Protein AF-A0A7K4JV33-F1 (afdb_monomer_lite)

Secondary structure (DSSP, 8-state):
--HHHHHHHHHHHHHHHHHTSSHHHHHHTTHHHHS---THHHHHHHHHHHHS--EEE-SS-HHHHHHHHHHHH--TTSS-TTS----GGGG-SEEE----TTGGGTT--

InterPro domains:
  IPR008380 HAD-superfamily hydrolase, subfamily IG, 5'-nucleotidase [PF05761] (1-108)
  IPR008380 HAD-superfamily hydrolase, subfamily IG, 5'-nucleotidase [PTHR12103] (2-107)
  IPR023214 HAD superfamily [G3DSA:3.40.50.1000] (2-109)
  IPR036412 HAD-like superfamily [SSF56784] (1-109)

Organism: Geococcyx californianus (NCBI:txid8947)

Radius of gyration: 17.74 Å; chains: 1; bounding box: 40×38×49 Å

Structure (mmCIF, N/CA/C/O backbone):
data_AF-A0A7K4JV33-F1
#
_entry.id   AF-A0A7K4JV33-F1
#
loop_
_atom_site.group_PDB
_atom_site.id
_atom_site.type_symbol
_atom_site.label_atom_id
_atom_site.label_alt_id
_atom_site.label_comp_id
_atom_site.label_asym_id
_atom_site.label_entity_id
_atom_site.label_seq_id
_atom_site.pdbx_PDB_ins_code
_atom_site.Cartn_x
_atom_site.Cartn_y
_atom_site.Cartn_z
_atom_site.occupancy
_atom_site.B_iso_or_equiv
_atom_site.auth_seq_id
_atom_site.auth_comp_id
_atom_site.auth_asym_id
_atom_site.auth_atom_id
_atom_site.pdbx_PDB_model_num
ATOM 1 N N . MET A 1 1 ? 19.535 3.420 -33.104 1.00 80.19 1 MET A N 1
ATOM 2 C CA . MET A 1 1 ? 18.486 3.465 -32.064 1.00 80.19 1 MET A CA 1
ATOM 3 C C . MET A 1 1 ? 17.157 3.167 -32.740 1.00 80.19 1 MET A C 1
ATOM 5 O O . MET A 1 1 ? 16.842 3.844 -33.710 1.00 80.19 1 MET A O 1
ATOM 9 N N . SER A 1 2 ? 16.447 2.110 -32.339 1.00 97.12 2 SER A N 1
ATOM 10 C CA . SER A 1 2 ? 15.127 1.779 -32.900 1.00 97.12 2 SER A CA 1
ATOM 11 C C . SER A 1 2 ? 14.027 2.317 -31.983 1.00 97.12 2 SER A C 1
ATOM 13 O O . SER A 1 2 ? 14.274 2.544 -30.800 1.00 97.12 2 SER A O 1
ATOM 15 N N . PHE A 1 3 ? 12.797 2.473 -32.480 1.00 97.88 3 PHE A N 1
ATOM 16 C CA . PHE A 1 3 ? 11.671 2.845 -31.612 1.00 97.88 3 PHE A CA 1
ATOM 17 C C . PHE A 1 3 ? 11.458 1.842 -30.472 1.00 97.88 3 PHE A C 1
ATOM 19 O O . PHE A 1 3 ? 11.110 2.235 -29.363 1.00 97.88 3 PHE A O 1
ATOM 26 N N . ARG A 1 4 ? 11.733 0.553 -30.719 1.00 97.75 4 ARG A N 1
ATOM 27 C CA . ARG A 1 4 ? 11.665 -0.489 -29.692 1.00 97.75 4 ARG A CA 1
ATOM 28 C C . ARG A 1 4 ? 12.715 -0.290 -28.599 1.00 97.75 4 ARG A C 1
ATOM 30 O O . ARG A 1 4 ? 12.374 -0.432 -27.433 1.00 97.75 4 ARG A O 1
ATOM 37 N N . SER A 1 5 ? 13.962 0.027 -28.961 1.00 97.69 5 SER A N 1
ATOM 38 C CA . SER A 1 5 ? 15.008 0.266 -27.956 1.00 97.69 5 SER A CA 1
ATOM 39 C C . SER A 1 5 ? 14.714 1.535 -27.160 1.00 97.69 5 SER A C 1
ATOM 41 O O . SER A 1 5 ? 14.752 1.497 -25.944 1.00 97.69 5 SER A O 1
ATOM 43 N N . MET A 1 6 ? 14.291 2.612 -27.829 1.00 98.19 6 MET A N 1
ATOM 44 C CA . MET A 1 6 ? 13.917 3.861 -27.160 1.00 98.19 6 MET A CA 1
ATOM 45 C C . MET A 1 6 ? 12.758 3.669 -26.168 1.00 98.19 6 MET A C 1
ATOM 47 O O . MET A 1 6 ? 12.792 4.205 -25.066 1.00 98.19 6 MET A O 1
ATOM 51 N N . PHE A 1 7 ? 11.735 2.889 -26.534 1.00 98.25 7 PHE A N 1
ATOM 52 C CA . PHE A 1 7 ? 10.655 2.531 -25.612 1.00 98.25 7 PHE A CA 1
ATOM 53 C C . PHE A 1 7 ? 11.177 1.778 -24.382 1.00 98.25 7 PHE A C 1
ATOM 55 O O . PHE A 1 7 ? 10.760 2.071 -23.262 1.00 98.25 7 PHE A O 1
ATOM 62 N N . GLN A 1 8 ? 12.079 0.816 -24.594 1.00 98.12 8 GLN A N 1
ATOM 63 C CA . GLN A 1 8 ? 12.646 0.023 -23.511 1.00 98.12 8 GLN A CA 1
ATOM 64 C C . GLN A 1 8 ? 13.470 0.897 -22.557 1.00 98.12 8 GLN A C 1
ATOM 66 O O . GLN A 1 8 ? 13.255 0.816 -21.352 1.00 98.12 8 GLN A O 1
ATOM 71 N N . ASP A 1 9 ? 14.299 1.798 -23.091 1.00 98.1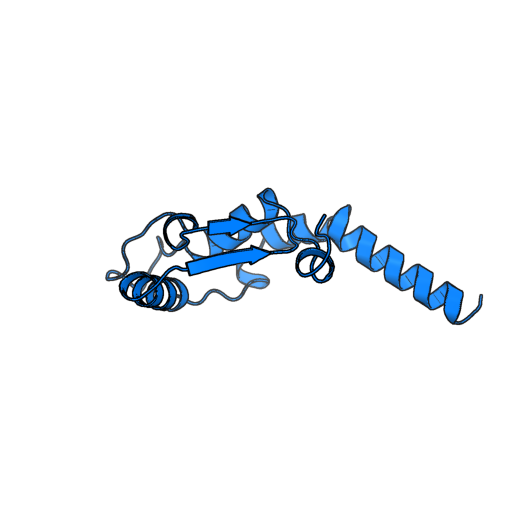9 9 ASP A N 1
ATOM 72 C CA . ASP A 1 9 ? 15.110 2.729 -22.299 1.00 98.19 9 ASP A CA 1
ATOM 73 C C . ASP A 1 9 ? 14.228 3.609 -21.393 1.00 98.19 9 ASP A C 1
ATOM 75 O O . ASP A 1 9 ? 14.496 3.769 -20.202 1.00 98.19 9 ASP A O 1
ATOM 79 N N . VAL A 1 10 ? 13.127 4.149 -21.932 1.00 97.94 10 VAL A N 1
ATOM 80 C CA . VAL A 1 10 ? 12.180 4.975 -21.160 1.00 97.94 10 VAL A CA 1
ATOM 81 C C . VAL A 1 10 ? 11.472 4.153 -20.084 1.00 97.94 10 VAL A C 1
ATOM 83 O O . VAL A 1 10 ? 11.299 4.625 -18.960 1.00 97.94 10 VAL A O 1
ATOM 86 N N . ARG A 1 11 ? 11.060 2.924 -20.410 1.00 97.88 11 ARG A N 1
ATOM 87 C CA . ARG A 1 11 ? 10.378 2.043 -19.458 1.00 97.88 11 ARG A CA 1
ATOM 88 C C . ARG A 1 11 ? 11.291 1.655 -18.299 1.00 97.88 11 ARG A C 1
ATOM 90 O O . ARG A 1 11 ? 10.883 1.779 -17.150 1.00 97.88 11 ARG A O 1
ATOM 97 N N . GLU A 1 12 ? 12.523 1.255 -18.594 1.00 96.94 12 GLU A N 1
ATOM 98 C CA . GLU A 1 12 ? 13.512 0.890 -17.578 1.00 96.94 12 GLU A CA 1
ATOM 99 C C . GLU A 1 12 ? 13.886 2.082 -16.696 1.00 96.94 12 GLU A C 1
ATOM 101 O O . GLU A 1 12 ? 13.988 1.935 -15.478 1.00 96.94 12 GLU A O 1
ATOM 106 N N . ALA A 1 13 ? 14.010 3.281 -17.274 1.00 96.94 13 ALA A N 1
ATOM 107 C CA . ALA A 1 13 ? 14.216 4.498 -16.496 1.00 96.94 13 ALA A CA 1
ATOM 108 C C . ALA A 1 13 ? 13.047 4.761 -15.530 1.00 96.94 13 ALA A C 1
ATOM 110 O O . ALA A 1 13 ? 13.268 5.120 -14.372 1.00 96.94 13 ALA A O 1
ATOM 111 N N . MET A 1 14 ? 11.806 4.549 -15.976 1.00 96.12 14 MET A N 1
ATOM 112 C CA . MET A 1 14 ? 10.617 4.736 -15.143 1.00 96.12 14 MET A CA 1
ATOM 113 C C . MET A 1 14 ? 10.552 3.736 -13.985 1.00 96.12 14 MET A C 1
ATOM 115 O O . MET A 1 14 ? 10.281 4.128 -12.843 1.00 96.12 14 MET A O 1
ATOM 119 N N . ASP A 1 15 ? 10.831 2.466 -14.284 1.00 94.25 15 ASP A N 1
ATOM 120 C CA . ASP A 1 15 ? 10.897 1.388 -13.301 1.00 94.25 15 ASP A CA 1
ATOM 121 C C . ASP A 1 15 ? 12.000 1.683 -12.275 1.00 94.25 15 ASP A C 1
ATOM 123 O O . ASP A 1 15 ? 11.762 1.618 -11.068 1.00 94.25 15 ASP A O 1
ATOM 127 N N . HIS A 1 16 ? 13.179 2.116 -12.732 1.00 95.19 16 HIS A N 1
ATOM 128 C CA . HIS A 1 16 ? 14.283 2.491 -11.854 1.00 95.19 16 HIS A CA 1
ATOM 129 C C . HIS A 1 16 ? 13.897 3.629 -10.905 1.00 95.19 16 HIS A C 1
ATOM 131 O O . HIS A 1 16 ? 14.091 3.508 -9.697 1.00 95.19 16 HIS A O 1
ATOM 137 N N . VAL A 1 17 ? 13.292 4.706 -11.414 1.00 95.56 17 VAL A N 1
ATOM 138 C CA . VAL A 1 17 ? 12.878 5.859 -10.597 1.00 95.56 17 VAL A CA 1
ATOM 139 C C . VAL A 1 17 ? 11.873 5.462 -9.505 1.00 95.56 17 VAL A C 1
ATOM 141 O O . VAL A 1 17 ? 11.950 5.996 -8.398 1.00 95.56 17 VAL A O 1
ATOM 144 N N . HIS A 1 18 ? 10.969 4.516 -9.782 1.00 93.06 18 HIS A N 1
ATOM 145 C CA . HIS A 1 18 ? 9.962 4.039 -8.826 1.00 93.06 18 HIS A CA 1
ATOM 146 C C . HIS A 1 18 ? 10.481 3.012 -7.811 1.00 93.06 18 HIS A C 1
ATOM 148 O O . HIS A 1 18 ? 9.999 2.982 -6.674 1.00 93.06 18 HIS A O 1
ATOM 154 N N . LEU A 1 19 ? 11.398 2.136 -8.230 1.00 87.94 19 LEU A N 1
ATOM 155 C CA . LEU A 1 19 ? 11.836 0.981 -7.441 1.00 87.94 19 LEU A CA 1
ATOM 156 C C . LEU A 1 19 ? 13.133 1.234 -6.671 1.00 87.94 19 LEU A C 1
ATOM 158 O O . LEU A 1 19 ? 13.298 0.704 -5.576 1.00 87.94 19 LEU A O 1
ATOM 162 N N . SER A 1 20 ? 14.055 2.008 -7.238 1.00 84.31 20 SER A N 1
ATOM 163 C CA . SER A 1 20 ? 15.413 2.182 -6.698 1.00 84.31 20 SER A CA 1
ATOM 164 C C . SER A 1 20 ? 15.889 3.635 -6.667 1.00 84.31 20 SER A C 1
ATOM 166 O O . SER A 1 20 ? 16.898 3.930 -6.035 1.00 84.31 20 SER A O 1
ATOM 168 N N . GLY A 1 21 ? 15.190 4.537 -7.356 1.00 83.56 21 GLY A N 1
ATOM 169 C CA . GLY A 1 21 ? 15.461 5.968 -7.353 1.00 83.56 21 GLY A CA 1
ATOM 170 C C . GLY A 1 21 ? 14.812 6.703 -6.178 1.00 83.56 21 GLY A C 1
ATOM 171 O O . GLY A 1 21 ? 14.247 6.113 -5.261 1.00 83.56 21 GLY A O 1
ATOM 172 N N . CYS A 1 22 ? 14.860 8.034 -6.229 1.00 91.50 22 CYS A N 1
ATOM 173 C CA . CYS A 1 22 ? 14.429 8.907 -5.131 1.00 91.50 22 CYS A CA 1
ATOM 174 C C . CYS A 1 22 ? 12.944 9.308 -5.170 1.00 91.50 22 CYS A C 1
ATOM 176 O O . CYS A 1 22 ? 12.534 10.173 -4.399 1.00 91.50 22 CYS A O 1
ATOM 178 N N . LEU A 1 23 ? 12.122 8.747 -6.069 1.00 95.31 23 LEU A N 1
ATOM 179 C CA . LEU A 1 23 ? 10.739 9.214 -6.225 1.00 95.31 23 LEU A CA 1
ATOM 180 C C . LEU A 1 23 ? 9.934 9.036 -4.938 1.00 95.31 23 LEU A C 1
ATOM 182 O O . LEU A 1 23 ? 9.363 10.003 -4.443 1.00 95.31 23 LEU A O 1
ATOM 186 N N . LYS A 1 24 ? 9.921 7.817 -4.384 1.00 95.00 24 LYS A N 1
ATOM 187 C CA . LYS A 1 24 ? 9.184 7.522 -3.150 1.00 95.00 24 LYS A CA 1
ATOM 188 C C . LYS A 1 24 ? 9.670 8.399 -2.001 1.00 95.00 24 LYS A C 1
ATOM 190 O O . LYS A 1 24 ? 8.846 9.012 -1.339 1.00 95.00 24 LYS A O 1
ATOM 195 N N . GLU A 1 25 ? 10.984 8.512 -1.822 1.00 94.56 25 GLU A N 1
ATOM 196 C CA . GLU A 1 25 ? 11.609 9.373 -0.812 1.00 94.56 25 GLU A CA 1
ATOM 197 C C . GLU A 1 25 ? 11.119 10.824 -0.927 1.00 94.56 25 GLU A C 1
ATOM 199 O O . GLU A 1 25 ? 10.518 11.346 0.009 1.00 94.56 25 GLU A O 1
ATOM 204 N N . LYS A 1 26 ? 11.243 11.436 -2.111 1.00 97.12 26 LYS A N 1
ATOM 205 C CA . LYS A 1 26 ? 10.806 12.820 -2.354 1.00 97.12 26 LYS A CA 1
ATOM 206 C C . LYS A 1 26 ? 9.304 13.025 -2.208 1.00 97.12 26 LYS A C 1
ATOM 208 O O . LYS A 1 26 ? 8.866 14.118 -1.853 1.00 97.12 26 LYS A O 1
ATOM 213 N N . THR A 1 27 ? 8.499 12.006 -2.507 1.00 97.56 27 THR A N 1
ATOM 214 C CA . THR A 1 27 ? 7.060 12.051 -2.238 1.00 97.56 27 THR A CA 1
ATOM 215 C C . THR A 1 27 ? 6.791 12.074 -0.736 1.00 97.56 27 THR A C 1
ATOM 217 O O . THR A 1 27 ? 5.991 12.891 -0.285 1.00 97.56 27 THR A O 1
ATOM 220 N N . LEU A 1 28 ? 7.465 11.216 0.037 1.00 96.50 28 LEU A N 1
ATOM 221 C CA . LEU A 1 28 ? 7.291 11.136 1.488 1.00 96.50 28 LEU A CA 1
ATOM 222 C C . LEU A 1 28 ? 7.794 12.398 2.215 1.00 96.50 28 LEU A C 1
ATOM 224 O O . LEU A 1 28 ? 7.220 12.767 3.235 1.00 96.50 28 LEU A O 1
ATOM 228 N N . GLU A 1 29 ? 8.795 13.098 1.671 1.00 97.56 29 GLU A N 1
ATOM 229 C CA . GLU A 1 29 ? 9.285 14.388 2.192 1.00 97.56 29 GLU A CA 1
ATOM 230 C C . GLU A 1 29 ? 8.240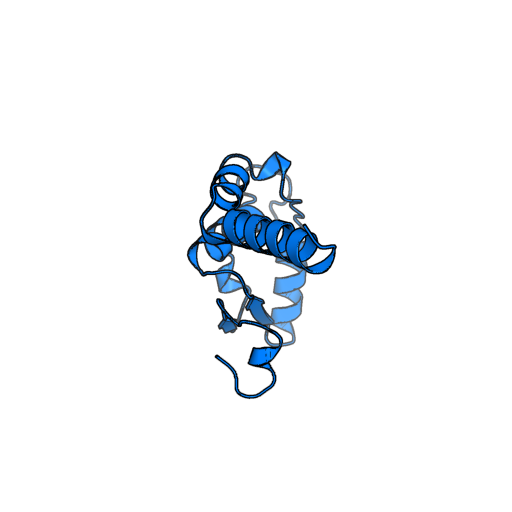 15.518 2.132 1.00 97.56 29 GLU A C 1
ATOM 232 O O . GLU A 1 29 ? 8.332 16.480 2.894 1.00 97.56 29 GLU A O 1
ATOM 237 N N . ASN A 1 30 ? 7.258 15.448 1.224 1.00 96.81 30 ASN A N 1
ATOM 238 C CA . ASN A 1 30 ? 6.235 16.486 1.077 1.00 96.81 30 ASN A CA 1
ATOM 239 C C . ASN A 1 30 ? 4.887 15.905 0.633 1.00 96.81 30 ASN A C 1
ATOM 241 O O . ASN A 1 30 ? 4.403 16.136 -0.478 1.00 96.81 30 ASN A O 1
ATOM 245 N N . LEU A 1 31 ? 4.280 15.132 1.528 1.00 96.62 31 LEU A N 1
ATOM 246 C CA . LEU A 1 31 ? 3.028 14.429 1.263 1.00 96.62 31 LEU A CA 1
ATOM 247 C C . LEU A 1 31 ? 1.862 15.371 0.961 1.00 96.62 31 LEU A C 1
ATOM 249 O O . LEU A 1 31 ? 1.085 15.078 0.064 1.00 96.62 31 LEU A O 1
ATOM 253 N N . GLU A 1 32 ? 1.774 16.522 1.628 1.00 95.44 32 GLU A N 1
ATOM 254 C CA . GLU A 1 32 ? 0.716 17.514 1.384 1.00 95.44 32 GLU A CA 1
ATOM 255 C C . GLU A 1 32 ? 0.712 18.033 -0.056 1.00 95.44 32 GLU A C 1
ATOM 257 O O . GLU A 1 32 ? -0.345 18.215 -0.659 1.00 95.44 32 GLU A O 1
ATOM 262 N N . LYS A 1 33 ? 1.895 18.212 -0.648 1.00 97.62 33 LYS A N 1
ATOM 263 C CA . LYS A 1 33 ? 2.016 18.647 -2.039 1.00 97.62 33 LYS A CA 1
ATOM 264 C C . LYS A 1 33 ? 1.602 17.566 -3.041 1.00 97.62 33 LYS A C 1
ATOM 266 O O . LYS A 1 33 ? 1.150 17.903 -4.134 1.00 97.62 33 LYS A O 1
ATOM 271 N N . TYR A 1 34 ? 1.822 16.290 -2.721 1.00 98.06 34 TYR A N 1
ATOM 272 C CA . TYR A 1 34 ? 1.757 15.198 -3.701 1.00 98.06 34 TYR A CA 1
ATOM 273 C C . TYR A 1 34 ? 0.604 14.211 -3.493 1.00 98.06 34 TYR A C 1
ATOM 275 O O . TYR A 1 34 ? 0.276 13.468 -4.417 1.00 98.06 34 TYR A O 1
ATOM 283 N N . VAL A 1 35 ? -0.011 14.179 -2.311 1.00 97.44 35 VAL A N 1
ATOM 284 C CA . VAL A 1 35 ? -1.025 13.192 -1.932 1.00 97.44 35 VAL A CA 1
ATOM 285 C C . VAL A 1 35 ? -2.284 13.908 -1.470 1.00 97.44 35 VAL A C 1
ATOM 287 O O . VAL A 1 35 ? -2.295 14.615 -0.468 1.00 97.44 35 VAL A O 1
ATOM 290 N N . VAL A 1 36 ? -3.381 13.682 -2.192 1.00 96.06 36 VAL A N 1
ATOM 291 C CA . VAL A 1 36 ? -4.698 14.180 -1.788 1.00 96.06 36 VAL A CA 1
ATOM 292 C C . VAL A 1 36 ? -5.135 13.468 -0.514 1.00 96.06 36 VAL A C 1
ATOM 294 O O . VAL A 1 36 ? -5.167 12.238 -0.457 1.00 96.06 36 VAL A O 1
ATOM 297 N N . LYS A 1 37 ? -5.521 14.253 0.489 1.00 93.56 37 LYS A N 1
ATOM 298 C CA . LYS A 1 37 ? -6.008 13.765 1.775 1.00 93.56 37 LYS A CA 1
ATOM 299 C C . LYS A 1 37 ? -7.476 14.124 1.948 1.00 93.56 37 LYS A C 1
ATOM 301 O O . LYS A 1 37 ? -7.843 15.292 1.871 1.00 93.56 37 LYS A O 1
ATOM 306 N N . ASP A 1 38 ? -8.308 13.111 2.172 1.00 91.56 38 ASP A N 1
ATOM 307 C CA . ASP A 1 38 ? -9.756 13.271 2.305 1.00 91.56 38 ASP A CA 1
ATOM 308 C C . ASP A 1 38 ? -10.237 12.723 3.663 1.00 91.56 38 ASP A C 1
ATOM 310 O O . ASP A 1 38 ? -10.162 11.509 3.892 1.00 91.56 38 ASP A O 1
ATOM 314 N N . PRO A 1 39 ? -10.771 13.577 4.559 1.00 88.62 39 PRO A N 1
ATOM 315 C CA . PRO A 1 39 ? -11.251 13.162 5.880 1.00 88.62 39 PRO A CA 1
ATOM 316 C C . PRO A 1 39 ? -12.449 12.206 5.839 1.00 88.62 39 PRO A C 1
ATOM 318 O O . PRO A 1 39 ? -12.800 11.605 6.853 1.00 88.62 39 PRO A O 1
ATOM 321 N N . ARG A 1 40 ? -13.086 12.014 4.678 1.00 90.50 40 ARG A N 1
ATOM 322 C CA . ARG A 1 40 ? -14.221 11.095 4.517 1.00 90.50 40 ARG A CA 1
ATOM 323 C C . ARG A 1 40 ? -13.790 9.636 4.351 1.00 90.50 40 ARG A C 1
ATOM 325 O O . ARG A 1 40 ? -14.623 8.746 4.525 1.00 90.50 40 ARG A O 1
ATOM 332 N N . VAL A 1 41 ? -12.515 9.363 4.050 1.00 92.88 41 VAL A N 1
ATOM 333 C CA . VAL A 1 41 ? -12.000 7.993 3.850 1.00 92.88 41 VAL A CA 1
ATOM 334 C C . VAL A 1 41 ? -12.142 7.127 5.113 1.00 92.88 41 VAL A C 1
ATOM 336 O O . VAL A 1 41 ? -12.732 6.046 5.012 1.00 92.88 41 VAL A O 1
ATOM 339 N N . PRO A 1 42 ? -11.711 7.572 6.313 1.00 91.44 42 PRO A N 1
ATOM 340 C CA . PRO A 1 42 ? -11.946 6.827 7.551 1.00 91.44 42 PRO A CA 1
ATOM 341 C C . PRO A 1 42 ? -13.426 6.533 7.824 1.00 91.44 42 PRO A C 1
ATOM 343 O O . PRO A 1 42 ? -13.771 5.426 8.246 1.00 91.44 42 PRO A O 1
ATOM 346 N N . LEU A 1 43 ? -14.314 7.499 7.564 1.00 90.44 43 LEU A N 1
ATOM 347 C CA . LEU A 1 43 ? -15.755 7.343 7.772 1.00 90.44 43 LEU A CA 1
ATOM 348 C C . LEU A 1 43 ? -16.336 6.258 6.858 1.00 90.44 43 LEU A C 1
ATOM 350 O O . LEU A 1 43 ? -17.065 5.383 7.327 1.00 90.44 43 LEU A O 1
ATOM 354 N N . LEU A 1 44 ? -15.984 6.285 5.570 1.00 93.88 44 LEU A N 1
ATOM 355 C CA . LEU A 1 44 ? -16.430 5.284 4.604 1.00 93.88 44 LEU A CA 1
ATOM 356 C C . LEU A 1 44 ? -15.986 3.874 5.013 1.00 93.88 44 LEU A C 1
ATOM 358 O O . LEU A 1 44 ? -16.814 2.969 5.088 1.00 93.88 44 LEU A O 1
ATOM 362 N N . LEU A 1 45 ? -14.701 3.694 5.329 1.00 95.44 45 LEU A N 1
ATOM 363 C CA . LEU A 1 45 ? -14.160 2.383 5.699 1.00 95.44 45 LEU A CA 1
ATOM 364 C C . LEU A 1 45 ? -14.750 1.860 7.012 1.00 95.44 45 LEU A C 1
ATOM 366 O O . LEU A 1 45 ? -14.994 0.663 7.139 1.00 95.44 45 LEU A O 1
ATOM 370 N N . SER A 1 46 ? -15.035 2.752 7.967 1.00 92.81 46 SER A N 1
ATOM 371 C CA . SER A 1 46 ? -15.713 2.382 9.216 1.00 92.81 46 SER A CA 1
ATOM 372 C C . SER A 1 46 ? -17.104 1.813 8.945 1.00 92.81 46 SER A C 1
ATOM 374 O O . SER A 1 46 ? -17.409 0.723 9.417 1.00 92.81 46 SER A O 1
ATOM 376 N N . ARG A 1 47 ? -17.900 2.491 8.109 1.00 94.50 47 ARG A N 1
ATOM 377 C CA . ARG A 1 47 ? -19.241 2.029 7.718 1.00 94.50 47 ARG A CA 1
ATOM 378 C C . ARG A 1 47 ? -19.212 0.724 6.928 1.00 94.50 47 ARG A C 1
ATOM 380 O O . ARG A 1 47 ? -20.058 -0.134 7.137 1.00 94.50 47 ARG A O 1
ATOM 387 N N . MET A 1 48 ? -18.233 0.541 6.041 1.00 97.62 48 MET A N 1
ATOM 388 C CA . MET A 1 48 ? -18.067 -0.734 5.330 1.00 97.62 48 MET A CA 1
ATOM 389 C C . MET A 1 48 ? -17.795 -1.888 6.303 1.00 97.62 48 MET A C 1
ATOM 391 O O . MET A 1 48 ? -18.337 -2.977 6.121 1.00 97.62 48 MET A O 1
ATOM 395 N N . LYS A 1 49 ? -17.003 -1.637 7.352 1.00 95.50 49 LYS A N 1
ATOM 396 C CA . LYS A 1 49 ? -16.646 -2.631 8.371 1.00 95.50 49 LYS A CA 1
ATOM 397 C C . LYS A 1 49 ? -17.798 -2.988 9.322 1.00 95.50 49 LYS A C 1
ATOM 399 O O . LYS A 1 49 ? -17.807 -4.077 9.885 1.00 95.50 49 LYS A O 1
ATOM 404 N N . GLU A 1 50 ? -18.785 -2.107 9.485 1.00 96.25 50 GLU A N 1
ATOM 405 C CA . GLU A 1 50 ? -20.005 -2.398 10.259 1.00 96.25 50 GLU A CA 1
ATOM 406 C C . GLU A 1 50 ? -20.873 -3.481 9.602 1.00 96.25 50 GLU A C 1
ATOM 408 O O . GLU A 1 50 ? -21.555 -4.230 10.298 1.00 96.25 50 GLU A O 1
ATOM 413 N N . VAL A 1 51 ? -20.845 -3.579 8.268 1.00 97.94 51 VAL A N 1
ATOM 414 C CA . VAL A 1 51 ? -21.728 -4.471 7.494 1.00 97.94 51 VAL A CA 1
ATOM 415 C C . VAL A 1 51 ? -20.990 -5.592 6.763 1.00 97.94 51 VAL A C 1
ATOM 417 O O . VAL A 1 51 ? -21.619 -6.457 6.155 1.00 97.94 51 VAL A O 1
ATOM 420 N N . GLY A 1 52 ? -19.660 -5.601 6.799 1.00 97.88 52 GLY A N 1
ATOM 421 C CA . GLY A 1 52 ? -18.850 -6.566 6.071 1.00 97.88 52 GLY A CA 1
ATOM 422 C C . GLY A 1 52 ? -17.373 -6.503 6.434 1.00 97.88 52 GLY A C 1
ATOM 423 O O . GLY A 1 52 ? -16.963 -5.787 7.340 1.00 97.88 52 GLY A O 1
ATOM 424 N N . LYS A 1 53 ? -16.565 -7.281 5.710 1.00 98.31 53 LYS A N 1
ATOM 425 C CA . LYS A 1 53 ? -15.106 -7.265 5.851 1.00 98.31 53 LYS A CA 1
ATOM 426 C C . LYS A 1 53 ? -14.483 -6.300 4.851 1.00 98.31 53 LYS A C 1
ATOM 428 O O . LYS A 1 53 ? -14.931 -6.211 3.708 1.00 98.31 53 LYS A O 1
ATOM 433 N N . VAL A 1 54 ? -13.412 -5.638 5.260 1.00 98.44 54 VAL A N 1
ATOM 434 C CA . VAL A 1 54 ? -12.651 -4.684 4.449 1.00 98.44 54 VAL A CA 1
ATOM 435 C C . VAL A 1 54 ? -11.228 -5.204 4.282 1.00 98.44 54 VAL A C 1
ATOM 437 O O . VAL A 1 54 ? -10.614 -5.652 5.246 1.00 98.44 54 VAL A O 1
ATOM 440 N N . PHE A 1 55 ? -10.667 -5.142 3.075 1.00 98.50 55 PHE A N 1
ATOM 441 C CA . PHE A 1 55 ? -9.280 -5.546 2.843 1.00 98.50 55 PHE A CA 1
ATOM 442 C C . PHE A 1 55 ? -8.520 -4.549 1.970 1.00 98.50 55 PHE A C 1
ATOM 444 O O . PHE A 1 55 ? -9.108 -3.828 1.165 1.00 98.50 55 PHE A O 1
ATOM 451 N N . LEU A 1 56 ? -7.198 -4.536 2.134 1.00 98.69 56 LEU A N 1
ATOM 452 C CA . LEU A 1 56 ? -6.256 -3.833 1.270 1.00 98.69 56 LEU A CA 1
ATOM 453 C C . LEU A 1 56 ? -5.388 -4.865 0.552 1.00 98.69 56 LEU A C 1
ATOM 455 O O . LEU A 1 56 ? -4.791 -5.718 1.197 1.00 98.69 56 LEU A O 1
ATOM 459 N N . ALA A 1 57 ? -5.300 -4.770 -0.771 1.00 98.38 57 ALA A N 1
ATOM 460 C CA . ALA A 1 57 ? -4.400 -5.572 -1.596 1.00 98.38 57 ALA A CA 1
ATOM 461 C C . ALA A 1 57 ? -3.644 -4.629 -2.542 1.00 98.38 57 ALA A C 1
ATOM 463 O O . ALA A 1 57 ? -4.229 -4.149 -3.517 1.00 98.38 57 ALA A O 1
ATOM 464 N N . THR A 1 58 ? -2.379 -4.312 -2.257 1.00 98.44 58 THR A N 1
ATOM 465 C CA . THR A 1 58 ? -1.581 -3.308 -2.992 1.00 98.44 58 THR A CA 1
ATOM 466 C C . THR A 1 58 ? -0.308 -3.901 -3.599 1.00 98.44 58 THR A C 1
ATOM 468 O O . THR A 1 58 ? 0.225 -4.881 -3.090 1.00 98.44 58 THR A O 1
ATOM 471 N N . ASN A 1 59 ? 0.155 -3.354 -4.730 1.00 97.69 59 ASN A N 1
ATOM 472 C CA . ASN A 1 59 ? 1.431 -3.747 -5.353 1.00 97.69 59 ASN A CA 1
ATOM 473 C C . ASN A 1 59 ? 2.632 -3.062 -4.683 1.00 97.69 59 ASN A C 1
ATOM 475 O O . ASN A 1 59 ? 3.764 -3.450 -4.943 1.00 97.69 59 ASN A O 1
ATOM 479 N N . SER A 1 60 ? 2.392 -2.016 -3.891 1.00 97.12 60 SER A N 1
ATOM 480 C CA . SER A 1 60 ? 3.433 -1.321 -3.140 1.00 97.12 60 SER A CA 1
ATOM 481 C C . SER A 1 60 ? 3.963 -2.187 -2.000 1.00 97.12 60 SER A C 1
ATOM 483 O O . SER A 1 60 ? 3.214 -2.987 -1.436 1.00 97.12 60 SER A O 1
ATOM 485 N N . ASP A 1 61 ? 5.220 -1.953 -1.631 1.00 96.56 61 ASP A N 1
ATOM 486 C CA . ASP A 1 61 ? 5.841 -2.535 -0.445 1.00 96.56 61 ASP A CA 1
ATOM 487 C C . ASP A 1 61 ? 5.226 -1.990 0.852 1.00 96.56 61 ASP A C 1
ATOM 489 O O . ASP A 1 61 ? 4.520 -0.970 0.868 1.00 96.56 61 ASP A O 1
ATOM 493 N N . TYR A 1 62 ? 5.505 -2.675 1.960 1.00 97.75 62 TYR A N 1
ATOM 494 C CA . TYR A 1 62 ? 4.965 -2.316 3.269 1.00 97.75 62 TYR A CA 1
ATOM 495 C C . TYR A 1 62 ? 5.400 -0.936 3.761 1.00 97.75 62 TYR A C 1
ATOM 497 O O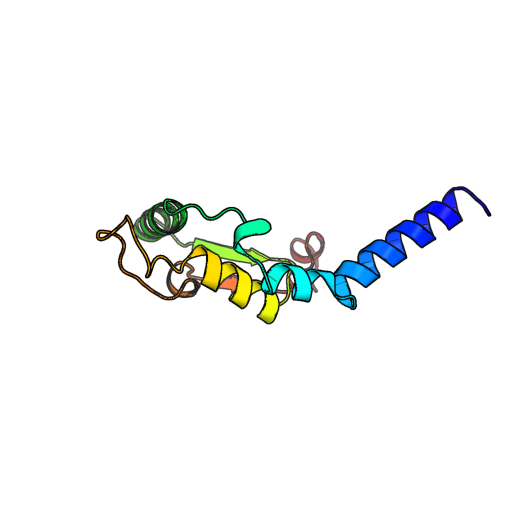 . TYR A 1 62 ? 4.556 -0.187 4.244 1.00 97.75 62 TYR A O 1
ATOM 505 N N . SER A 1 63 ? 6.681 -0.587 3.643 1.00 96.94 63 SER A N 1
ATOM 506 C CA . SER A 1 63 ? 7.223 0.658 4.199 1.00 96.94 63 SER A CA 1
ATOM 507 C C . SER A 1 63 ? 6.589 1.883 3.546 1.00 96.94 63 SER A C 1
ATOM 509 O O . SER A 1 63 ? 6.152 2.806 4.233 1.00 96.94 63 SER A O 1
ATOM 511 N N . TYR A 1 64 ? 6.472 1.870 2.217 1.00 97.25 64 TYR A N 1
ATOM 512 C CA . TYR A 1 64 ? 5.802 2.937 1.484 1.00 97.25 64 TYR A CA 1
ATOM 513 C C . TYR A 1 64 ? 4.297 2.964 1.771 1.00 97.25 64 TYR A C 1
ATOM 515 O O . TYR A 1 64 ? 3.729 4.033 1.995 1.00 97.25 64 TYR A O 1
ATOM 523 N N . THR A 1 65 ? 3.654 1.791 1.821 1.00 98.38 65 THR A N 1
ATOM 524 C CA . THR A 1 65 ? 2.228 1.683 2.165 1.00 98.38 65 THR A CA 1
ATOM 525 C C . THR A 1 65 ? 1.952 2.255 3.552 1.00 98.38 65 THR A C 1
ATOM 527 O O . THR A 1 65 ? 1.007 3.021 3.714 1.00 98.38 65 THR A O 1
ATOM 530 N N . ASP A 1 66 ? 2.777 1.936 4.546 1.00 98.25 66 ASP A N 1
ATOM 531 C CA . ASP A 1 66 ? 2.599 2.415 5.912 1.00 98.25 66 ASP A CA 1
ATOM 532 C C . ASP A 1 66 ? 2.756 3.932 6.018 1.00 98.25 66 ASP A C 1
ATOM 534 O O . ASP A 1 66 ? 1.933 4.583 6.659 1.00 98.25 66 ASP A O 1
ATOM 538 N N . ALA A 1 67 ? 3.756 4.509 5.350 1.00 97.56 67 ALA A N 1
ATOM 539 C CA . ALA A 1 67 ? 3.968 5.953 5.347 1.00 97.56 67 ALA A CA 1
ATOM 540 C C . ALA A 1 67 ? 2.783 6.703 4.709 1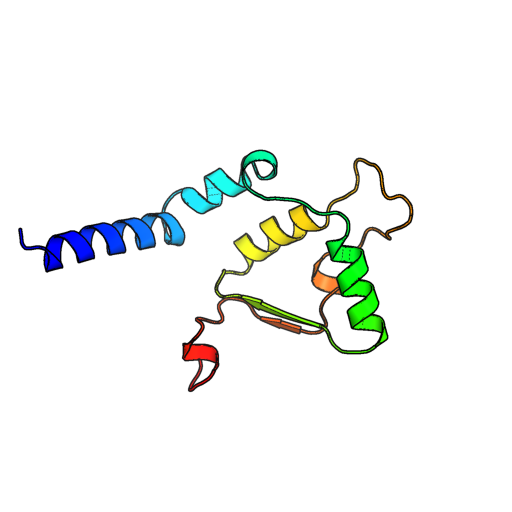.00 97.56 67 ALA A C 1
ATOM 542 O O . ALA A 1 67 ? 2.236 7.633 5.307 1.00 97.56 67 ALA A O 1
ATOM 543 N N . ILE A 1 68 ? 2.329 6.253 3.532 1.00 98.06 68 ILE A N 1
ATOM 544 C CA . ILE A 1 68 ? 1.187 6.853 2.829 1.00 98.06 68 ILE A CA 1
ATOM 545 C C . ILE A 1 68 ? -0.100 6.692 3.640 1.00 98.06 68 ILE A C 1
ATOM 547 O O . ILE A 1 68 ? -0.830 7.660 3.847 1.00 98.06 68 ILE A O 1
ATOM 551 N N . MET A 1 69 ? -0.386 5.485 4.129 1.00 97.81 69 MET A N 1
ATOM 552 C CA . MET A 1 69 ? -1.617 5.215 4.868 1.00 97.81 69 MET A CA 1
ATOM 553 C C . MET A 1 69 ? -1.624 5.890 6.240 1.00 97.81 69 MET A C 1
ATOM 555 O O . MET A 1 69 ? -2.676 6.320 6.696 1.00 97.81 69 MET A O 1
ATOM 559 N N . THR A 1 70 ? -0.475 6.059 6.892 1.00 95.81 70 THR A N 1
ATOM 560 C CA . THR A 1 70 ? -0.390 6.863 8.118 1.00 95.81 70 THR A CA 1
ATOM 561 C C . THR A 1 70 ? -0.756 8.314 7.825 1.00 95.81 70 THR A C 1
ATOM 563 O O . THR A 1 70 ? -1.616 8.870 8.504 1.00 95.81 70 THR A O 1
ATOM 566 N N . TYR A 1 71 ? -0.208 8.897 6.756 1.00 95.12 71 TYR A N 1
ATOM 567 C CA . TYR A 1 71 ? -0.562 10.255 6.350 1.00 95.12 71 TYR A CA 1
ATOM 568 C C . TYR A 1 71 ? -2.042 10.412 5.995 1.00 95.12 71 TYR A C 1
ATOM 570 O O . TYR A 1 71 ? -2.661 11.381 6.427 1.00 95.12 71 TYR A O 1
ATOM 578 N N . LEU A 1 72 ? -2.634 9.467 5.260 1.00 94.69 72 LEU A N 1
ATOM 579 C CA . LEU A 1 72 ? -4.046 9.526 4.861 1.00 94.69 72 LEU A CA 1
ATOM 580 C C . LEU A 1 72 ? -5.023 9.473 6.046 1.00 94.69 72 LEU A C 1
ATOM 582 O O . LEU A 1 72 ? -6.166 9.897 5.896 1.00 94.69 72 LEU A O 1
ATOM 586 N N . PHE A 1 73 ? -4.593 8.955 7.200 1.00 92.44 73 PHE A N 1
ATOM 587 C CA . PHE A 1 73 ? -5.437 8.760 8.383 1.00 92.44 73 PHE A CA 1
ATOM 588 C C . PHE A 1 73 ? -5.071 9.667 9.56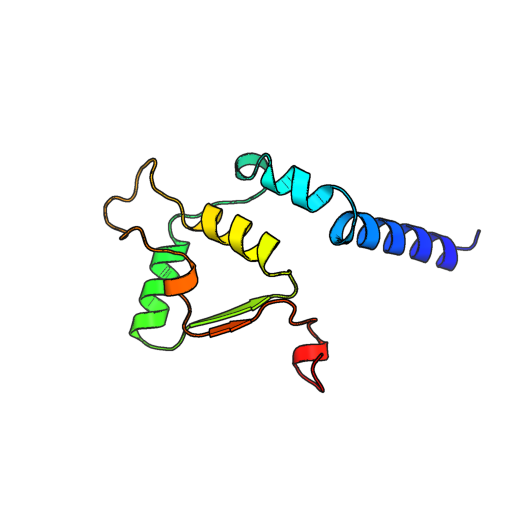5 1.00 92.44 73 PHE A C 1
ATOM 590 O O . PHE A 1 73 ? -5.779 9.650 10.569 1.00 92.44 73 PHE A O 1
ATOM 597 N N . ASP A 1 74 ? -4.003 10.457 9.460 1.00 89.94 74 ASP A N 1
ATOM 598 C CA . ASP A 1 74 ? -3.587 11.401 10.496 1.00 89.94 74 ASP A CA 1
ATOM 599 C C . ASP A 1 74 ? -4.399 12.704 10.424 1.00 89.94 74 ASP A C 1
ATOM 601 O O . ASP A 1 74 ? -4.087 13.593 9.640 1.00 89.94 74 ASP A O 1
ATOM 605 N N . PHE A 1 75 ? -5.440 12.853 11.239 1.00 83.94 75 PHE A N 1
ATOM 606 C CA . PHE A 1 75 ? -6.227 14.095 11.304 1.00 83.94 75 PHE A CA 1
ATOM 607 C C . PHE A 1 75 ? -6.040 14.831 12.638 1.00 83.94 75 PHE A C 1
ATOM 609 O O . PHE A 1 75 ? -6.907 15.593 13.060 1.00 83.94 75 PHE A O 1
ATOM 616 N N . SER A 1 76 ? -4.893 14.631 13.297 1.00 69.56 76 SER A N 1
ATOM 617 C CA . SER A 1 76 ? -4.576 15.178 14.627 1.00 69.56 76 SER A CA 1
ATOM 618 C C . SER A 1 76 ? -4.572 16.717 14.725 1.00 69.56 76 SER A C 1
ATOM 620 O O . SER A 1 76 ? -4.597 17.250 15.833 1.00 69.56 76 SER A O 1
ATOM 622 N N . GLY A 1 77 ? -4.585 17.431 13.592 1.00 60.53 77 GLY A N 1
ATOM 623 C CA . GLY A 1 77 ? -4.476 18.892 13.506 1.00 60.53 77 GLY A CA 1
ATOM 624 C C . GLY A 1 77 ? -5.752 19.701 13.204 1.00 60.53 77 GLY A C 1
ATOM 625 O O . GLY A 1 77 ? -5.642 20.924 13.192 1.00 60.53 77 GLY A O 1
ATOM 626 N N . GLY A 1 78 ? -6.936 19.103 12.961 1.00 61.25 78 GLY A N 1
ATOM 627 C CA . GLY A 1 78 ? -8.173 19.892 12.750 1.00 61.25 78 GLY A CA 1
ATOM 628 C C . GLY A 1 78 ? -9.386 19.238 12.046 1.00 61.25 78 GLY A C 1
ATOM 629 O O . GLY A 1 78 ? -9.280 18.196 11.405 1.00 61.25 78 GLY A O 1
ATOM 630 N N . ASP A 1 79 ? -10.530 19.928 12.202 1.00 53.31 79 ASP A N 1
ATOM 631 C CA . ASP A 1 79 ? -11.872 19.899 11.564 1.00 53.31 79 ASP A CA 1
ATOM 632 C C . ASP A 1 79 ? -12.813 18.682 11.635 1.00 53.31 79 ASP A C 1
ATOM 634 O O . ASP A 1 79 ? -13.982 18.823 11.275 1.00 53.31 79 ASP A O 1
ATOM 638 N N . MET A 1 80 ? -12.412 17.525 12.168 1.00 58.81 80 MET A N 1
ATOM 639 C CA . MET A 1 80 ? -13.349 16.395 12.359 1.00 58.81 80 MET A CA 1
ATOM 640 C C . MET A 1 80 ? -13.221 15.753 13.752 1.00 58.81 80 MET A C 1
ATOM 642 O O . MET A 1 80 ? -12.710 14.638 13.870 1.00 58.81 80 MET A O 1
ATOM 646 N N . PRO A 1 81 ? -13.706 16.419 14.823 1.00 58.00 81 PRO A N 1
ATOM 647 C CA . PRO A 1 81 ? -13.656 15.893 16.195 1.00 58.00 81 PRO A CA 1
ATOM 648 C C . PRO A 1 81 ? -14.457 14.594 16.395 1.00 58.00 81 PRO A C 1
ATOM 650 O O . PRO A 1 81 ? -14.261 13.901 17.390 1.00 58.00 81 PRO A O 1
ATOM 653 N N . GLU A 1 82 ? -15.343 14.243 15.459 1.00 62.66 82 GLU A N 1
ATOM 654 C CA . GLU A 1 82 ? -16.210 13.063 15.561 1.00 62.66 82 GLU A CA 1
ATOM 655 C C . GLU A 1 82 ? -15.564 11.755 15.081 1.00 62.66 82 GLU A C 1
ATOM 657 O O . GLU A 1 82 ? -16.122 10.688 15.335 1.00 62.66 82 GLU A O 1
ATOM 662 N N . ILE A 1 83 ? -14.410 11.790 14.400 1.00 65.00 83 ILE A N 1
ATOM 663 C CA . ILE A 1 83 ? -13.757 10.567 13.907 1.00 65.00 83 ILE A CA 1
ATOM 664 C C . ILE A 1 83 ? -12.690 10.119 14.916 1.00 65.00 83 ILE A C 1
ATOM 666 O O . ILE A 1 83 ? -11.660 10.790 15.046 1.00 65.00 83 ILE A O 1
ATOM 670 N N . PRO A 1 84 ? -12.872 8.965 15.595 1.00 65.69 84 PRO A N 1
ATOM 671 C CA . PRO A 1 84 ? -11.867 8.432 16.501 1.00 65.69 84 PRO A CA 1
ATOM 672 C C . PRO A 1 84 ? -10.546 8.225 15.760 1.00 65.69 84 PRO A C 1
ATOM 674 O O . PRO A 1 84 ? -10.473 7.462 14.791 1.00 65.69 84 PRO A O 1
ATOM 677 N N . GLN A 1 85 ? -9.493 8.895 16.228 1.00 76.69 85 GLN A N 1
ATOM 678 C CA . GLN A 1 85 ? -8.148 8.677 15.714 1.00 76.69 85 GLN A CA 1
ATOM 679 C C . GLN A 1 85 ? -7.724 7.256 16.080 1.00 76.69 85 GLN A C 1
ATOM 681 O O . GLN A 1 85 ? -7.616 6.895 17.252 1.00 76.69 85 GLN A O 1
ATOM 686 N N . ARG A 1 86 ? -7.512 6.428 15.062 1.00 87.50 86 ARG A N 1
ATOM 687 C CA . ARG A 1 86 ? -7.033 5.057 15.221 1.00 87.50 86 ARG A CA 1
ATOM 688 C C . ARG A 1 86 ? -6.078 4.719 14.083 1.00 87.50 86 ARG A C 1
ATOM 690 O O . ARG A 1 86 ? -6.251 5.253 12.986 1.00 87.50 86 ARG A O 1
ATOM 697 N N . PRO A 1 87 ? -5.097 3.827 14.306 1.00 93.00 87 PRO A N 1
ATOM 698 C CA . PRO A 1 87 ? -4.154 3.439 13.266 1.00 93.00 87 PRO A CA 1
ATOM 699 C C . PRO A 1 87 ? -4.882 2.958 12.009 1.00 93.00 87 PRO A C 1
ATOM 701 O O . PRO A 1 87 ? -5.839 2.182 12.114 1.00 93.00 87 PRO A O 1
ATOM 704 N N . TRP A 1 88 ? -4.405 3.361 10.827 1.00 96.31 88 TRP A N 1
ATOM 705 C CA . TRP A 1 88 ? -5.016 3.017 9.534 1.00 96.31 88 TRP A CA 1
ATOM 706 C C . TRP A 1 88 ? -5.254 1.506 9.374 1.00 96.31 88 TRP A C 1
ATOM 708 O O . TRP A 1 88 ? -6.263 1.078 8.820 1.00 96.31 88 TRP A O 1
ATOM 718 N N . ARG A 1 89 ? -4.364 0.680 9.940 1.00 97.25 89 ARG A N 1
ATOM 719 C CA . ARG A 1 89 ? -4.452 -0.787 9.900 1.00 97.25 89 ARG A CA 1
ATOM 720 C C . ARG A 1 89 ? -5.748 -1.323 10.518 1.00 97.25 89 ARG A C 1
ATOM 722 O O . ARG A 1 89 ? -6.274 -2.322 10.051 1.00 97.25 89 ARG A O 1
ATOM 729 N N . SER A 1 90 ? -6.298 -0.644 11.529 1.00 96.12 90 SER A N 1
ATOM 730 C CA . SER A 1 90 ? -7.525 -1.076 12.222 1.00 96.12 90 SER A CA 1
ATOM 731 C C . SER A 1 90 ? -8.789 -1.008 11.352 1.00 96.12 90 SER A C 1
ATOM 733 O O . SER A 1 90 ? -9.784 -1.677 11.651 1.00 96.12 90 SER A O 1
ATOM 735 N N . TYR A 1 91 ? -8.747 -0.250 10.251 1.00 96.06 91 TYR A N 1
ATOM 736 C CA . TYR A 1 91 ? -9.845 -0.140 9.290 1.00 96.06 91 TYR A CA 1
ATOM 737 C C . TYR A 1 91 ? -9.946 -1.348 8.348 1.00 96.06 91 TYR A C 1
ATOM 739 O O . TYR A 1 91 ? -10.950 -1.482 7.656 1.00 96.06 91 TYR A O 1
ATOM 747 N N . PHE A 1 92 ? -8.953 -2.241 8.343 1.00 98.12 92 PHE A N 1
ATOM 748 C CA . PHE A 1 92 ? -8.894 -3.403 7.459 1.00 98.12 92 PHE A CA 1
ATOM 749 C C . PHE A 1 92 ? -8.894 -4.699 8.278 1.00 98.12 92 PHE A C 1
ATOM 751 O O . PHE A 1 92 ? -8.304 -4.772 9.352 1.00 98.12 92 PHE A O 1
ATOM 758 N N . ASP A 1 93 ? -9.583 -5.720 7.785 1.00 98.50 93 ASP A N 1
ATOM 759 C CA . ASP A 1 93 ? -9.582 -7.084 8.328 1.00 98.50 93 ASP A CA 1
ATOM 760 C C . ASP A 1 93 ? -8.471 -7.942 7.711 1.00 98.50 93 ASP A C 1
ATOM 762 O O . ASP A 1 93 ? -8.034 -8.922 8.309 1.00 98.50 93 ASP A O 1
ATOM 766 N N . LEU A 1 94 ? -7.999 -7.564 6.519 1.00 98.50 94 LEU A N 1
ATOM 767 C CA . LEU A 1 94 ? -6.866 -8.178 5.836 1.00 98.50 94 LEU A CA 1
ATOM 768 C C . LEU A 1 94 ? -6.058 -7.102 5.102 1.00 98.50 94 LEU A C 1
ATOM 770 O O . LEU A 1 94 ? -6.618 -6.273 4.387 1.00 98.50 94 LEU A O 1
ATOM 774 N N . ILE A 1 95 ? -4.736 -7.133 5.251 1.00 98.69 95 ILE A N 1
ATOM 775 C CA . ILE A 1 95 ? -3.813 -6.254 4.528 1.00 98.69 95 ILE A CA 1
ATOM 776 C C . ILE A 1 95 ? -2.794 -7.139 3.820 1.00 98.69 95 ILE A C 1
ATOM 778 O O . ILE A 1 95 ? -2.112 -7.934 4.461 1.00 98.69 95 ILE A O 1
ATOM 782 N N . VAL A 1 96 ? -2.691 -6.980 2.504 1.00 98.31 96 VAL A N 1
ATOM 783 C CA . VAL A 1 96 ? -1.734 -7.673 1.643 1.00 98.31 96 VAL A CA 1
ATOM 784 C C . VAL A 1 96 ? -0.985 -6.623 0.826 1.00 98.31 96 VAL A C 1
ATOM 786 O O . VAL A 1 96 ? -1.583 -5.843 0.080 1.00 98.31 96 VAL A O 1
ATOM 789 N N . VAL A 1 97 ? 0.329 -6.582 0.999 1.00 98.38 97 VAL A N 1
ATOM 790 C CA . VAL A 1 97 ? 1.261 -5.737 0.236 1.00 98.38 97 VAL A CA 1
ATOM 791 C C . VAL A 1 97 ? 1.985 -6.588 -0.804 1.00 98.38 97 VAL A C 1
ATOM 793 O O . VAL A 1 97 ? 1.790 -7.802 -0.831 1.00 98.38 97 VAL A O 1
ATOM 796 N N . ASP A 1 98 ? 2.771 -5.964 -1.681 1.00 97.69 98 ASP A N 1
ATOM 797 C CA . ASP A 1 98 ? 3.596 -6.667 -2.675 1.00 97.69 98 ASP A CA 1
ATOM 798 C C . ASP A 1 98 ? 2.812 -7.659 -3.554 1.00 97.69 98 ASP A C 1
ATOM 800 O O . ASP A 1 98 ? 3.338 -8.656 -4.036 1.00 97.69 98 ASP A O 1
ATOM 804 N N . THR A 1 99 ? 1.532 -7.377 -3.811 1.00 97.38 99 THR A N 1
ATOM 805 C CA . THR A 1 99 ? 0.629 -8.346 -4.462 1.00 97.38 99 THR A CA 1
ATOM 806 C C . THR A 1 99 ? 0.988 -8.662 -5.914 1.00 97.38 99 THR A C 1
ATOM 808 O O . THR A 1 99 ? 0.503 -9.652 -6.446 1.00 97.38 99 THR A O 1
ATOM 811 N N . ARG A 1 100 ? 1.805 -7.835 -6.587 1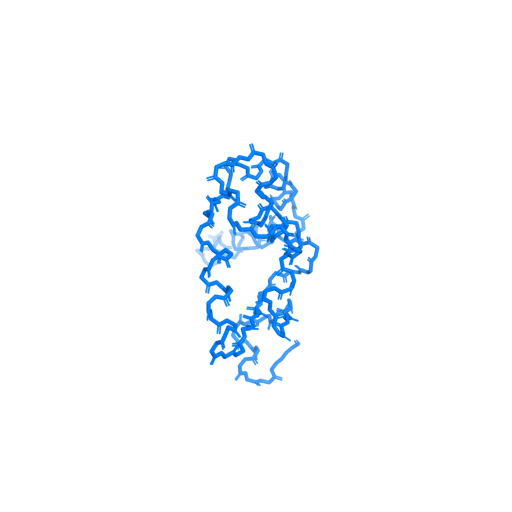.00 95.62 100 ARG A N 1
ATOM 812 C CA . ARG A 1 100 ? 2.228 -8.023 -7.995 1.00 95.62 100 ARG A CA 1
ATOM 813 C C . ARG A 1 100 ? 1.061 -8.353 -8.947 1.00 95.62 100 ARG A C 1
ATOM 815 O O . ARG A 1 100 ? 1.180 -9.151 -9.879 1.00 95.62 100 ARG A O 1
ATOM 822 N N . LYS A 1 101 ? -0.091 -7.704 -8.754 1.00 97.19 101 LYS A N 1
ATOM 823 C CA . LYS A 1 101 ? -1.230 -7.775 -9.685 1.00 97.19 101 LYS A CA 1
ATOM 824 C C . LYS A 1 101 ? -0.765 -7.387 -11.100 1.00 97.19 101 LYS A C 1
ATOM 826 O O . LYS A 1 101 ? -0.018 -6.412 -11.220 1.00 97.19 101 LYS A O 1
ATOM 831 N N . PRO A 1 102 ? -1.211 -8.096 -12.155 1.00 97.19 102 PRO A N 1
ATOM 832 C CA . PRO A 1 102 ? -2.350 -9.023 -12.169 1.00 97.19 102 PRO A CA 1
ATOM 833 C C . PRO A 1 102 ? -2.038 -10.467 -11.747 1.00 97.19 102 PRO A C 1
ATOM 835 O O . PRO A 1 102 ? -2.975 -11.239 -11.575 1.00 97.19 102 PRO A O 1
ATOM 838 N N . LEU A 1 103 ? -0.769 -10.838 -11.549 1.00 96.25 103 LEU A N 1
ATOM 839 C CA . LEU A 1 103 ? -0.381 -12.231 -11.300 1.00 96.25 103 LEU A CA 1
ATOM 840 C C . LEU A 1 103 ? -0.970 -12.795 -9.995 1.00 96.25 103 LEU A C 1
ATOM 842 O O . LEU A 1 103 ? -1.301 -13.975 -9.943 1.00 96.25 103 LEU A O 1
ATOM 846 N N . PHE A 1 104 ? -1.238 -11.928 -9.010 1.00 96.44 104 PHE A N 1
ATOM 847 C CA . PHE A 1 104 ? -2.032 -12.226 -7.808 1.00 96.44 104 PHE A CA 1
ATOM 848 C C . PHE A 1 104 ? -3.329 -13.010 -8.067 1.00 96.44 104 PHE A C 1
ATOM 850 O O . PHE A 1 104 ? -3.732 -13.820 -7.243 1.00 96.44 104 PHE A O 1
ATOM 857 N N . PHE A 1 105 ? -4.011 -12.742 -9.187 1.00 95.88 105 PHE A N 1
ATOM 858 C CA . PHE A 1 105 ? -5.310 -13.343 -9.512 1.00 95.88 105 PHE A CA 1
ATOM 859 C C . PHE A 1 105 ? -5.202 -14.687 -10.244 1.00 95.88 105 PHE A C 1
ATOM 861 O O . PHE A 1 105 ? -6.225 -15.270 -10.597 1.00 95.88 105 PHE A O 1
ATOM 868 N N . ALA A 1 106 ? -3.983 -15.149 -10.511 1.00 95.88 106 ALA A N 1
ATOM 869 C CA . ALA A 1 106 ? -3.708 -16.420 -11.159 1.00 95.88 106 ALA A CA 1
ATOM 870 C C . ALA A 1 106 ? -2.890 -17.303 -10.207 1.00 95.88 106 ALA A C 1
ATOM 872 O O . ALA A 1 106 ? -3.376 -17.700 -9.154 1.00 95.88 106 ALA A O 1
ATOM 873 N N . GLU A 1 107 ? -1.646 -17.594 -10.571 1.00 94.25 107 GLU A N 1
ATOM 874 C CA . GLU A 1 107 ? -0.730 -18.425 -9.786 1.00 94.25 107 GLU A CA 1
ATOM 875 C C . GLU A 1 107 ? -0.219 -17.702 -8.529 1.00 94.25 107 GLU A C 1
ATOM 877 O O . GLU A 1 107 ? 0.232 -18.343 -7.582 1.00 94.25 107 GLU A O 1
ATOM 882 N N . GLY A 1 108 ? -0.323 -16.368 -8.504 1.00 88.31 108 GLY A N 1
ATOM 883 C CA . GLY A 1 108 ? 0.269 -15.534 -7.469 1.00 88.31 108 GLY A CA 1
ATOM 884 C C . GLY A 1 108 ? 1.785 -15.413 -7.611 1.00 88.31 108 GLY A C 1
ATOM 885 O O . GLY A 1 108 ? 2.394 -15.934 -8.548 1.00 88.31 108 GLY A O 1
ATOM 886 N N . THR A 1 109 ? 2.383 -14.664 -6.686 1.00 59.78 109 THR A N 1
ATOM 887 C CA . THR A 1 109 ? 3.833 -14.430 -6.579 1.00 59.78 109 THR A CA 1
ATOM 888 C C . THR A 1 109 ? 4.226 -13.995 -5.194 1.00 59.78 109 THR A C 1
ATOM 890 O O . THR A 1 109 ? 3.469 -13.162 -4.647 1.00 59.78 109 THR A O 1
#

pLDDT: mean 92.14, std 10.59, range [53.31, 98.69]

Sequence (109 aa):
MSFRSMFQDVREAMDHVHLSGCLKEKTLENLEKYVVKDPRVPLLLSRMKEVGKVFLATNSDYSYTDAIMTYLFDFSGGDMPEIPQRPWRSYFDLIVVDTRKPLFFAEGT

Foldseek 3Di:
DDPVVVVVVVVVVVCCCVPPNCPLVVCLVCVVVPPDADPCVLVVLVVCVVPDAAEAAELADDVSVQSNQQVNQDPVPDDCPPRDRDRSPVSHPYYHYNFPPPCVVPVTD